Protein AF-A0A848BR62-F1 (afdb_monomer_lite)

Sequence (56 aa):
MNKKILVQVTESGATVPEYYEASDIDDAFALIKSFTESMEYEGATWEMKISPLYCQ

Foldseek 3Di:
DQFKKWKWKAWDVDPDIDIDIDSDDVSNVVVVVVCVVVPVPDPIDMDMDIDTPPPD

pLDDT: mean 73.67, std 12.3, range [42.81, 86.81]

Structure (mmCIF, N/CA/C/O backbone):
data_AF-A0A848BR62-F1
#
_entry.id   AF-A0A848BR62-F1
#
loop_
_atom_site.group_PDB
_atom_site.id
_atom_site.type_symbol
_atom_site.label_atom_id
_atom_site.label_alt_id
_atom_site.label_comp_id
_atom_site.label_asym_id
_atom_site.label_entity_id
_atom_site.label_seq_id
_atom_site.pdbx_PDB_ins_code
_atom_site.Cartn_x
_atom_site.Cartn_y
_atom_site.Cartn_z
_atom_site.occupancy
_atom_site.B_iso_or_equiv
_atom_site.auth_seq_id
_atom_site.auth_comp_id
_atom_site.auth_asym_id
_atom_site.auth_atom_id
_atom_site.pdbx_PDB_model_num
ATOM 1 N N . MET A 1 1 ? -10.794 3.393 20.417 1.00 50.41 1 MET A N 1
ATOM 2 C CA . MET A 1 1 ? -9.469 3.410 19.765 1.00 50.41 1 MET A CA 1
ATOM 3 C C . MET A 1 1 ? -9.700 3.185 18.284 1.00 50.41 1 MET A C 1
ATOM 5 O O . MET A 1 1 ? -10.090 2.081 17.925 1.00 50.41 1 MET A O 1
ATOM 9 N N . ASN A 1 2 ? -9.561 4.223 17.454 1.00 56.50 2 ASN A N 1
ATOM 10 C CA . ASN A 1 2 ? -9.622 4.051 16.000 1.00 56.50 2 ASN A CA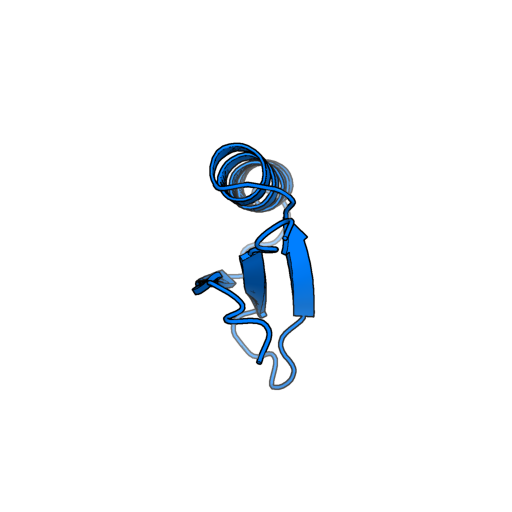 1
ATOM 11 C C . ASN A 1 2 ? -8.369 3.284 15.582 1.00 56.50 2 ASN A C 1
ATOM 13 O O . ASN A 1 2 ? -7.264 3.813 15.670 1.00 56.50 2 ASN A O 1
ATOM 17 N N . LYS A 1 3 ? -8.543 2.012 15.221 1.00 62.75 3 LYS A N 1
ATOM 18 C CA . LYS A 1 3 ? -7.475 1.202 14.640 1.00 62.75 3 LYS A CA 1
ATOM 19 C C . LYS A 1 3 ? -7.210 1.778 13.255 1.00 62.75 3 LYS A C 1
ATOM 21 O O . LYS A 1 3 ? -8.071 1.660 12.396 1.00 62.75 3 LYS A O 1
ATOM 26 N N . LYS A 1 4 ? -6.070 2.434 13.063 1.00 73.12 4 LYS A N 1
ATOM 27 C CA . LYS A 1 4 ? -5.650 2.868 11.731 1.00 73.12 4 LYS A CA 1
ATOM 28 C C . LYS A 1 4 ? -5.032 1.683 10.991 1.00 73.12 4 LYS A C 1
ATOM 30 O O . LYS A 1 4 ? -4.443 0.794 11.607 1.00 73.12 4 LYS A O 1
ATOM 35 N N . ILE A 1 5 ? -5.180 1.649 9.679 1.00 82.88 5 ILE A N 1
ATOM 36 C CA . ILE A 1 5 ? -4.533 0.668 8.808 1.00 82.88 5 ILE A CA 1
ATOM 37 C C . ILE A 1 5 ? -3.420 1.391 8.054 1.00 82.88 5 ILE A C 1
ATOM 39 O O . ILE A 1 5 ? -3.626 2.499 7.568 1.00 82.88 5 ILE A O 1
ATOM 43 N N . LEU A 1 6 ? -2.238 0.781 7.977 1.00 85.00 6 LEU A N 1
ATOM 44 C CA . LEU A 1 6 ? -1.132 1.294 7.176 1.00 85.00 6 LEU A CA 1
ATOM 45 C C . LEU A 1 6 ? -1.124 0.583 5.828 1.00 85.00 6 LEU A C 1
ATOM 47 O O . LEU A 1 6 ? -1.049 -0.648 5.765 1.00 85.00 6 LEU A O 1
ATOM 51 N N . VAL A 1 7 ? -1.166 1.364 4.760 1.00 84.50 7 VAL A N 1
ATOM 52 C CA . VAL A 1 7 ? -0.972 0.896 3.392 1.00 84.50 7 VAL A CA 1
ATOM 53 C C . VAL A 1 7 ? 0.427 1.311 2.965 1.00 84.50 7 VAL A C 1
ATOM 55 O O . VAL A 1 7 ? 0.725 2.497 2.854 1.00 84.50 7 VAL A O 1
ATOM 58 N N . GLN A 1 8 ? 1.295 0.329 2.762 1.00 85.88 8 GLN A N 1
ATOM 59 C CA . GLN A 1 8 ? 2.623 0.527 2.207 1.00 85.88 8 GLN A CA 1
ATOM 60 C C . GLN A 1 8 ? 2.573 0.292 0.697 1.00 85.88 8 GLN A C 1
ATOM 62 O O . GLN A 1 8 ? 2.099 -0.754 0.248 1.00 85.88 8 GLN A O 1
ATOM 67 N N . VAL A 1 9 ? 3.108 1.236 -0.068 1.00 84.56 9 VAL A N 1
ATOM 68 C CA . VAL A 1 9 ? 3.211 1.187 -1.528 1.00 84.56 9 VAL A CA 1
ATOM 69 C C . VAL A 1 9 ? 4.687 1.273 -1.905 1.00 84.56 9 VAL A C 1
ATOM 71 O O . VAL A 1 9 ? 5.447 2.041 -1.322 1.00 84.56 9 VAL A O 1
ATOM 74 N N . THR A 1 10 ? 5.149 0.425 -2.817 1.00 82.00 10 THR A N 1
ATOM 75 C CA . THR A 1 10 ? 6.547 0.409 -3.266 1.00 82.00 10 THR A CA 1
ATOM 76 C C . THR A 1 10 ? 6.584 0.253 -4.775 1.00 82.00 10 THR A C 1
ATOM 78 O O . THR A 1 10 ? 6.086 -0.735 -5.309 1.00 82.00 10 THR A O 1
ATOM 81 N N . GLU A 1 11 ? 7.166 1.226 -5.465 1.00 80.19 11 GLU A N 1
ATOM 82 C CA . GLU A 1 11 ? 7.409 1.127 -6.902 1.00 80.19 11 GLU A CA 1
ATOM 83 C C . GLU A 1 11 ? 8.494 0.088 -7.193 1.00 80.19 11 GLU A C 1
ATOM 85 O O . GLU A 1 11 ? 9.494 -0.008 -6.476 1.00 80.19 11 GLU A O 1
ATOM 90 N N . SER A 1 12 ? 8.335 -0.685 -8.264 1.00 74.25 12 SER A N 1
ATOM 91 C CA . SER A 1 12 ? 9.362 -1.619 -8.716 1.00 74.25 12 SER A CA 1
ATOM 92 C C . SER A 1 12 ? 10.615 -0.851 -9.128 1.00 74.25 12 SER A C 1
ATOM 94 O O . SER A 1 12 ? 10.600 -0.046 -10.054 1.00 74.25 12 SER A O 1
ATOM 96 N N . GLY A 1 13 ? 11.713 -1.106 -8.418 1.00 71.44 13 GLY A N 1
ATOM 97 C CA . GLY A 1 13 ? 12.976 -0.386 -8.588 1.00 71.44 13 GLY A CA 1
ATOM 98 C C . GLY A 1 13 ? 13.186 0.756 -7.591 1.00 71.44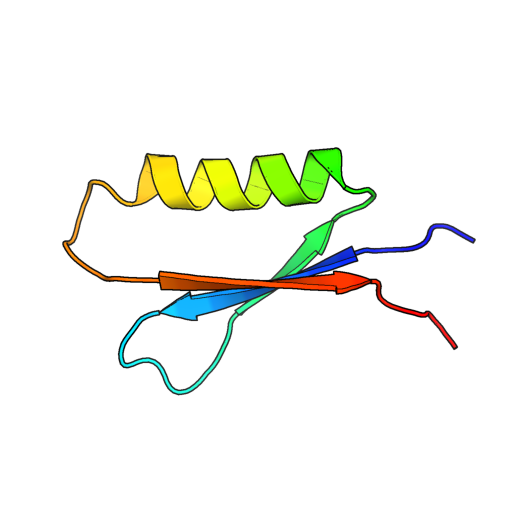 13 GLY A C 1
ATOM 99 O O . GLY A 1 13 ? 14.318 1.227 -7.464 1.00 71.44 13 GLY A O 1
ATOM 100 N N . ALA A 1 14 ? 12.163 1.152 -6.826 1.00 73.81 14 ALA A N 1
ATOM 101 C CA . ALA A 1 14 ? 12.333 2.064 -5.701 1.00 73.81 14 ALA A CA 1
ATOM 102 C C . ALA A 1 14 ? 12.864 1.324 -4.466 1.00 73.81 14 ALA A C 1
ATOM 104 O O . ALA A 1 14 ? 12.507 0.184 -4.170 1.00 73.81 14 ALA A O 1
ATOM 105 N N . THR A 1 15 ? 13.728 2.000 -3.713 1.00 74.31 15 THR A N 1
ATOM 106 C CA . THR A 1 15 ? 14.271 1.499 -2.441 1.00 74.31 15 THR A CA 1
ATOM 107 C C . THR A 1 15 ? 13.511 2.026 -1.228 1.00 74.31 15 THR A C 1
ATOM 109 O O . THR A 1 15 ? 13.704 1.526 -0.120 1.00 74.31 15 THR A O 1
ATOM 112 N N . VAL A 1 16 ? 12.655 3.030 -1.428 1.00 78.56 16 VAL A N 1
ATOM 113 C CA . VAL A 1 16 ? 11.919 3.711 -0.364 1.00 78.56 16 VAL A CA 1
ATOM 114 C C . VAL A 1 16 ? 10.420 3.510 -0.588 1.00 78.56 16 VAL A C 1
ATOM 116 O O . VAL A 1 16 ? 9.907 3.959 -1.610 1.00 78.56 16 VAL A O 1
ATOM 119 N N . PRO A 1 17 ? 9.716 2.839 0.338 1.00 82.25 17 PRO A N 1
ATOM 120 C CA . PRO A 1 17 ? 8.267 2.721 0.279 1.00 82.25 17 PRO A CA 1
ATOM 121 C C . PRO A 1 17 ? 7.563 4.011 0.718 1.00 82.25 17 PRO A C 1
ATOM 123 O O . PRO A 1 17 ? 8.017 4.700 1.636 1.00 82.25 17 PRO A O 1
ATOM 126 N N . GLU A 1 18 ? 6.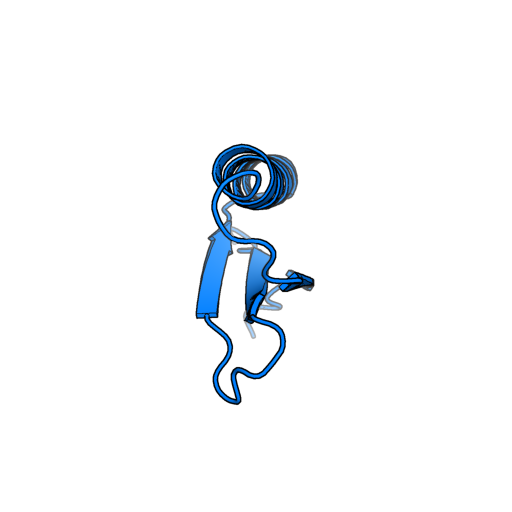408 4.277 0.118 1.00 84.62 18 GLU A N 1
ATOM 127 C CA . GLU A 1 18 ? 5.455 5.289 0.568 1.00 84.62 18 GLU A CA 1
ATOM 128 C C . GLU A 1 18 ? 4.411 4.664 1.496 1.00 84.62 18 GLU A C 1
ATOM 130 O O . GLU A 1 18 ? 4.045 3.494 1.359 1.00 84.62 18 GLU A O 1
ATOM 135 N N . TYR A 1 19 ? 3.936 5.447 2.464 1.00 85.50 19 TYR A N 1
ATOM 136 C CA . TYR A 1 19 ? 3.019 4.982 3.498 1.00 85.50 19 TYR A CA 1
ATOM 137 C C . TYR A 1 19 ? 1.787 5.875 3.571 1.00 85.50 19 TYR A C 1
ATOM 139 O O . TYR A 1 19 ? 1.903 7.093 3.709 1.00 85.50 19 TYR A O 1
ATOM 147 N N . TYR A 1 20 ? 0.615 5.249 3.559 1.00 84.94 20 TYR A N 1
ATOM 148 C CA . TYR A 1 20 ? -0.675 5.918 3.648 1.00 84.94 20 TYR A CA 1
ATOM 149 C C . TYR A 1 20 ? -1.473 5.356 4.822 1.00 84.94 20 TYR A C 1
ATOM 151 O O . TYR A 1 20 ? -1.476 4.149 5.071 1.00 84.94 20 TYR A O 1
ATOM 159 N N . GLU A 1 21 ? -2.148 6.235 5.557 1.00 86.75 21 GLU A N 1
ATOM 160 C CA . GLU A 1 21 ? -3.063 5.838 6.624 1.00 86.75 21 GLU A CA 1
ATOM 161 C C . GLU A 1 21 ? -4.484 5.704 6.071 1.00 86.75 21 GLU A C 1
ATOM 163 O O . GLU A 1 21 ? -4.989 6.613 5.415 1.00 86.75 21 GLU A O 1
ATOM 168 N N . ALA A 1 22 ? -5.139 4.592 6.392 1.00 84.12 22 ALA A N 1
ATOM 169 C CA . ALA A 1 22 ? -6.554 4.358 6.143 1.00 84.12 22 ALA A CA 1
ATOM 170 C C . ALA A 1 22 ? -7.309 4.216 7.471 1.00 84.12 22 ALA A C 1
ATOM 172 O O . ALA A 1 22 ? -6.780 3.667 8.448 1.00 84.12 22 ALA A O 1
ATOM 173 N N . SER A 1 23 ? -8.542 4.722 7.521 1.00 84.12 23 SER A N 1
ATOM 174 C CA . SER A 1 23 ? -9.363 4.680 8.739 1.00 84.12 23 SER A CA 1
ATOM 175 C C . SER A 1 23 ? -9.947 3.291 8.987 1.00 84.12 23 SER A C 1
ATOM 177 O O . SER A 1 23 ? -10.137 2.896 10.138 1.00 84.12 23 SER A O 1
ATOM 179 N N . ASP A 1 24 ? -10.204 2.555 7.909 1.00 84.69 24 ASP A N 1
ATOM 180 C CA . ASP A 1 24 ? -10.719 1.195 7.898 1.00 84.69 24 ASP A CA 1
ATOM 181 C C . ASP A 1 24 ? -10.239 0.436 6.646 1.00 84.69 24 ASP A C 1
ATOM 183 O O . ASP A 1 24 ? -9.381 0.902 5.890 1.00 84.69 24 ASP A O 1
ATOM 187 N N . ILE A 1 25 ? -10.725 -0.795 6.478 1.00 83.19 25 ILE A N 1
ATOM 188 C CA . ILE A 1 25 ? -10.291 -1.672 5.390 1.00 83.19 25 ILE A CA 1
ATOM 189 C C . ILE A 1 25 ? -10.865 -1.248 4.033 1.00 83.19 25 ILE A C 1
ATOM 191 O O . ILE A 1 25 ? -10.209 -1.463 3.016 1.00 83.19 25 ILE A O 1
ATOM 195 N N . ASP A 1 26 ? -12.041 -0.620 4.012 1.00 86.81 26 ASP A N 1
ATOM 196 C CA . ASP A 1 26 ? -12.683 -0.161 2.782 1.00 86.81 26 ASP A CA 1
ATOM 197 C C . ASP A 1 26 ? -11.931 1.057 2.228 1.00 86.81 26 ASP A C 1
ATOM 199 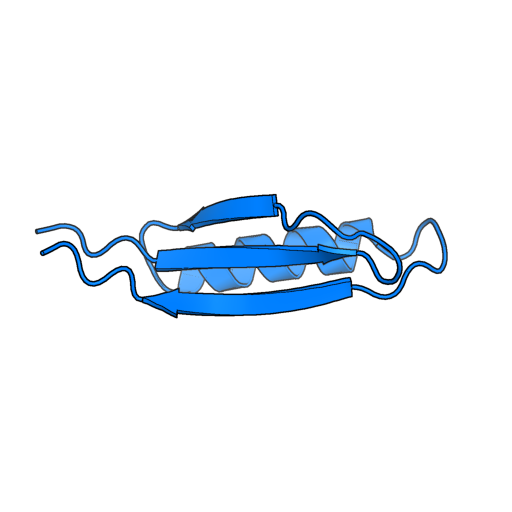O O . ASP A 1 26 ? -11.607 1.090 1.038 1.00 86.81 26 ASP A O 1
ATOM 203 N N . ASP A 1 27 ? -11.527 1.983 3.104 1.00 86.44 27 ASP A N 1
ATOM 204 C CA . ASP A 1 27 ? -10.613 3.087 2.789 1.00 86.44 27 ASP A CA 1
ATOM 205 C C . ASP A 1 27 ? -9.270 2.568 2.243 1.00 86.44 27 ASP A C 1
ATOM 207 O O . ASP A 1 27 ? -8.739 3.093 1.260 1.00 86.44 27 ASP A O 1
ATOM 211 N N . ALA A 1 28 ? -8.717 1.506 2.844 1.00 84.31 28 ALA A N 1
ATOM 212 C CA . ALA A 1 28 ? -7.460 0.906 2.391 1.00 84.31 28 ALA A CA 1
ATOM 213 C C . ALA A 1 28 ? -7.583 0.306 0.978 1.00 84.31 28 ALA A C 1
ATOM 215 O O . ALA A 1 28 ? -6.687 0.481 0.148 1.00 84.31 28 ALA A O 1
ATOM 216 N N . PHE A 1 29 ? -8.699 -0.367 0.676 1.00 83.62 29 PHE A N 1
ATOM 217 C CA . PHE A 1 29 ? -8.970 -0.886 -0.666 1.00 83.62 29 PHE A CA 1
ATOM 218 C C . PHE A 1 29 ? -9.244 0.225 -1.681 1.00 83.62 29 PHE A C 1
ATOM 220 O O . PHE A 1 29 ? -8.793 0.119 -2.823 1.00 83.62 29 PHE A O 1
ATOM 227 N N . ALA A 1 30 ? -9.932 1.299 -1.285 1.00 86.50 30 ALA A N 1
ATOM 228 C CA . ALA A 1 30 ? -10.156 2.461 -2.140 1.00 86.50 30 ALA A CA 1
ATOM 229 C C . ALA A 1 30 ? -8.833 3.146 -2.519 1.00 86.50 30 ALA A C 1
ATOM 231 O O . ALA A 1 30 ? -8.630 3.469 -3.692 1.00 86.50 30 ALA A O 1
ATOM 232 N N . LEU A 1 31 ? -7.902 3.285 -1.565 1.00 83.38 31 LEU A N 1
ATOM 233 C CA . LEU A 1 31 ? -6.546 3.778 -1.824 1.00 83.38 31 LEU A CA 1
ATOM 234 C C . LEU A 1 31 ? -5.827 2.900 -2.851 1.00 83.38 31 LEU A C 1
ATOM 236 O O . LEU A 1 31 ? -5.398 3.408 -3.885 1.00 83.38 31 LEU A O 1
ATOM 240 N N . ILE A 1 32 ? -5.767 1.585 -2.627 1.00 80.38 32 ILE A N 1
ATOM 241 C CA . ILE A 1 32 ? -5.147 0.628 -3.563 1.00 80.38 32 ILE A CA 1
ATOM 242 C C . ILE A 1 32 ? -5.754 0.742 -4.963 1.00 80.38 32 ILE A C 1
ATOM 244 O O . ILE A 1 32 ? -5.026 0.804 -5.953 1.00 80.38 32 ILE A O 1
ATOM 248 N N . LYS A 1 33 ? -7.085 0.816 -5.048 1.00 82.06 33 LYS A N 1
ATOM 249 C CA . LYS A 1 33 ? -7.787 0.937 -6.322 1.00 82.06 33 LYS A CA 1
ATOM 250 C C . LYS A 1 33 ? -7.419 2.235 -7.047 1.00 82.06 33 LYS A C 1
ATOM 252 O O . LYS A 1 33 ? -7.121 2.187 -8.237 1.00 82.06 33 LYS A O 1
ATOM 257 N N . SER A 1 34 ? -7.352 3.357 -6.326 1.00 81.38 34 SER A N 1
ATOM 258 C CA . SER A 1 34 ? -6.964 4.658 -6.889 1.00 81.38 34 SER A CA 1
ATOM 259 C C . SER A 1 34 ? -5.556 4.646 -7.488 1.00 81.38 34 SER A C 1
ATOM 261 O O . SER A 1 34 ? -5.340 5.219 -8.556 1.00 81.38 34 SER A O 1
ATOM 263 N N . PHE A 1 35 ? -4.628 3.921 -6.856 1.00 74.75 35 PHE A N 1
ATOM 264 C CA . PHE A 1 35 ? -3.298 3.682 -7.397 1.00 74.75 35 PHE A CA 1
ATOM 265 C C . PHE A 1 35 ? -3.382 2.852 -8.677 1.00 74.75 35 PHE A C 1
ATOM 267 O O . PHE A 1 35 ? -2.898 3.302 -9.705 1.00 74.75 35 PHE A O 1
ATOM 274 N N . THR A 1 36 ? -4.079 1.711 -8.668 1.00 69.12 36 THR A N 1
ATOM 275 C CA . THR A 1 36 ? -4.201 0.859 -9.866 1.00 69.12 36 THR A CA 1
ATOM 276 C C . THR A 1 36 ? -4.913 1.533 -11.047 1.00 69.12 36 THR A C 1
ATOM 278 O O . THR A 1 36 ? -4.514 1.318 -12.186 1.00 69.12 36 THR A O 1
ATOM 281 N N . GLU A 1 37 ? -5.926 2.371 -10.799 1.00 68.50 37 GLU A N 1
ATOM 282 C CA . GLU A 1 37 ? -6.656 3.111 -11.843 1.00 68.50 37 GLU A CA 1
ATOM 283 C C . GLU A 1 37 ? -5.849 4.306 -12.373 1.00 68.50 37 GLU A C 1
ATOM 285 O O . GLU A 1 37 ? -5.956 4.648 -13.547 1.00 68.50 37 GLU A O 1
ATOM 290 N N . SER A 1 38 ? -4.991 4.909 -11.543 1.00 58.25 38 SER A N 1
ATOM 291 C CA . SER A 1 38 ? -4.038 5.941 -11.985 1.00 58.25 38 SER A CA 1
ATOM 292 C C . SER A 1 38 ? -2.795 5.349 -12.678 1.00 58.25 38 SER A C 1
ATOM 294 O O . SER A 1 38 ? -2.026 6.086 -13.292 1.00 58.25 38 SER A O 1
ATOM 296 N N . MET A 1 39 ? -2.585 4.028 -12.589 1.00 52.88 39 MET A N 1
ATOM 297 C CA . MET A 1 39 ? -1.359 3.314 -12.989 1.00 52.88 39 MET A CA 1
ATOM 298 C C . MET A 1 39 ? -1.356 2.737 -14.408 1.00 52.88 39 MET A C 1
ATOM 300 O O . MET A 1 39 ? -0.320 2.223 -14.829 1.00 52.88 39 MET A O 1
ATOM 304 N N . GLU A 1 40 ? -2.430 2.867 -15.196 1.00 53.22 40 GLU A N 1
ATOM 305 C CA . GLU A 1 40 ? -2.357 2.552 -16.637 1.00 53.22 40 GLU A CA 1
ATOM 306 C C . GLU A 1 40 ? -1.356 3.453 -17.397 1.00 53.22 40 GLU A C 1
ATOM 308 O O . GLU A 1 40 ? -1.121 3.241 -18.585 1.00 53.22 40 GLU A O 1
ATOM 313 N N . TYR A 1 41 ? -0.735 4.442 -16.738 1.00 48.31 41 TYR A N 1
ATOM 314 C CA . TYR A 1 41 ? -0.009 5.498 -17.429 1.00 48.31 41 TYR A CA 1
ATOM 315 C C . TYR A 1 41 ? 1.483 5.245 -17.725 1.00 48.31 41 TYR A C 1
ATOM 317 O O . TYR A 1 41 ? 1.940 5.788 -18.722 1.00 48.31 41 TYR A O 1
ATOM 325 N N . GLU A 1 42 ? 2.261 4.433 -16.986 1.00 55.03 42 GLU A N 1
ATOM 326 C CA . GLU A 1 42 ? 3.736 4.400 -17.211 1.00 55.03 42 GLU A CA 1
ATOM 327 C C . GLU A 1 42 ? 4.459 3.045 -17.043 1.00 55.03 42 GLU A C 1
ATOM 329 O O . GLU A 1 42 ? 5.665 3.010 -16.819 1.00 55.03 42 GLU A O 1
ATOM 334 N N . GLY A 1 43 ? 3.788 1.895 -17.171 1.00 58.97 43 GLY A N 1
ATOM 335 C CA . GLY A 1 43 ? 4.483 0.590 -17.246 1.00 58.97 43 GLY A CA 1
ATOM 336 C C . GLY A 1 43 ? 5.293 0.175 -16.001 1.00 58.97 43 GLY A C 1
ATOM 337 O O . GLY A 1 43 ? 5.974 -0.852 -16.026 1.00 58.97 43 GLY A O 1
ATOM 338 N N . ALA A 1 44 ? 5.214 0.939 -14.911 1.00 63.44 44 ALA A N 1
ATOM 339 C CA . ALA A 1 44 ? 5.814 0.614 -13.628 1.00 63.44 44 ALA A CA 1
ATOM 340 C C . ALA A 1 44 ? 4.975 -0.451 -12.906 1.00 63.44 44 ALA A C 1
ATOM 342 O O . ALA A 1 44 ? 3.748 -0.376 -12.844 1.00 63.44 44 ALA A O 1
ATOM 343 N N . THR A 1 45 ? 5.643 -1.466 -12.358 1.00 68.88 45 THR A N 1
ATOM 344 C CA . THR A 1 45 ? 5.009 -2.472 -11.491 1.00 68.88 45 THR A CA 1
ATOM 345 C C . THR A 1 45 ? 5.069 -1.975 -10.052 1.00 68.88 45 THR A C 1
ATOM 347 O O . THR A 1 45 ? 6.088 -1.431 -9.651 1.00 68.88 45 THR A O 1
ATOM 350 N N . TRP A 1 46 ? 4.019 -2.167 -9.257 1.00 72.88 46 TRP A N 1
ATOM 351 C CA . TRP A 1 46 ? 3.974 -1.700 -7.869 1.00 72.88 46 TRP A CA 1
ATOM 352 C C . TRP A 1 46 ? 3.659 -2.854 -6.923 1.00 72.88 46 TRP A C 1
ATOM 354 O O 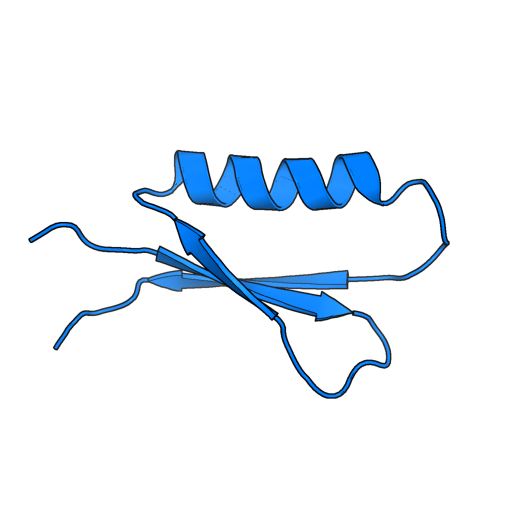. TRP A 1 46 ? 2.783 -3.675 -7.197 1.00 72.88 46 TRP A O 1
ATOM 364 N N . GLU A 1 47 ? 4.361 -2.909 -5.796 1.00 78.44 47 GLU A N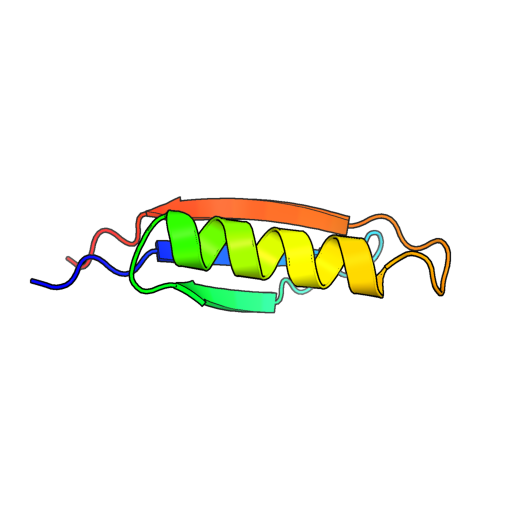 1
ATOM 365 C CA . GLU A 1 47 ? 4.078 -3.828 -4.698 1.00 78.44 47 GLU A CA 1
ATOM 366 C C . GLU A 1 47 ? 3.326 -3.089 -3.589 1.00 78.44 47 GLU A C 1
ATOM 368 O O . GLU A 1 47 ? 3.771 -2.051 -3.097 1.00 78.44 47 GLU A O 1
ATOM 373 N N . MET A 1 48 ? 2.184 -3.635 -3.169 1.00 78.69 48 MET A N 1
ATOM 374 C CA . MET A 1 48 ? 1.343 -3.048 -2.124 1.00 78.69 48 MET A CA 1
ATOM 375 C C . MET A 1 48 ? 1.195 -4.017 -0.953 1.00 78.69 48 MET A C 1
ATOM 377 O O . MET A 1 48 ? 0.918 -5.204 -1.142 1.00 78.69 48 MET A O 1
ATOM 381 N N . LYS A 1 49 ? 1.371 -3.514 0.273 1.00 80.44 49 LYS A N 1
ATOM 382 C CA . LYS A 1 49 ? 1.233 -4.287 1.514 1.00 80.44 49 LYS A CA 1
ATOM 383 C C . LYS A 1 49 ? 0.334 -3.548 2.495 1.00 80.44 49 LYS A C 1
ATOM 385 O O . LYS A 1 49 ? 0.615 -2.417 2.875 1.00 80.44 49 LYS A O 1
ATOM 390 N N . ILE A 1 50 ? -0.724 -4.216 2.948 1.00 79.69 50 ILE A N 1
ATOM 391 C CA . ILE A 1 50 ? -1.607 -3.709 4.001 1.00 79.69 50 ILE A CA 1
ATOM 392 C C . ILE A 1 50 ? -1.158 -4.315 5.328 1.00 79.69 50 ILE A C 1
ATOM 394 O O . ILE A 1 50 ? -1.072 -5.536 5.454 1.00 79.69 50 ILE A O 1
ATOM 398 N N . SER A 1 51 ? -0.884 -3.473 6.320 1.00 75.12 51 SER A N 1
ATOM 399 C CA . SER A 1 51 ? -0.582 -3.909 7.683 1.00 75.12 51 SER A CA 1
ATOM 400 C C . SER A 1 51 ? -1.529 -3.225 8.669 1.00 75.12 51 SER A C 1
ATOM 402 O O . SER A 1 51 ? -1.642 -1.997 8.651 1.00 75.12 51 SER A O 1
ATOM 404 N N . PRO A 1 52 ? -2.217 -3.968 9.555 1.00 66.19 52 PRO A N 1
ATOM 405 C CA . PRO A 1 52 ? -2.939 -3.339 10.651 1.00 66.19 52 PRO A CA 1
ATOM 406 C C . PRO A 1 52 ? -1.920 -2.641 11.558 1.00 66.19 52 PRO A C 1
ATOM 408 O O . PRO A 1 52 ? -1.025 -3.299 12.097 1.00 66.19 52 PRO A O 1
ATOM 411 N N . LEU A 1 53 ? -2.039 -1.321 11.747 1.00 61.56 53 LEU A N 1
ATOM 412 C CA . LEU A 1 53 ? -1.294 -0.665 12.817 1.00 61.56 53 LEU A CA 1
ATOM 413 C C . LEU A 1 53 ? -1.923 -1.129 14.124 1.00 61.56 53 LEU A C 1
ATOM 415 O O . LEU A 1 53 ? -2.983 -0.660 14.542 1.00 61.56 53 LEU A O 1
ATOM 419 N N . TYR A 1 54 ? -1.259 -2.067 14.789 1.00 54.25 54 TYR A N 1
ATOM 420 C CA . TYR A 1 54 ? -1.441 -2.220 16.218 1.00 54.25 54 TYR A CA 1
ATOM 421 C C . TYR A 1 54 ? -0.814 -0.979 16.854 1.00 54.25 54 TYR A C 1
ATOM 423 O O . TYR A 1 54 ? 0.392 -0.940 17.082 1.00 54.25 54 TYR A O 1
ATOM 431 N N . CYS A 1 55 ? -1.619 0.064 17.083 1.00 49.12 55 CYS A N 1
ATOM 432 C CA . CYS A 1 55 ? -1.257 1.065 18.081 1.00 49.12 55 CYS A CA 1
ATOM 433 C C . CYS A 1 55 ? -0.945 0.298 19.370 1.00 49.12 55 CYS A C 1
ATOM 435 O O . CYS A 1 55 ? -1.826 -0.390 19.892 1.00 49.12 55 CYS A O 1
ATOM 437 N N . GLN A 1 56 ? 0.313 0.358 19.809 1.00 42.81 56 GLN A N 1
ATOM 438 C CA . GLN A 1 56 ? 0.672 0.017 21.181 1.00 42.81 56 GLN A CA 1
ATOM 439 C C . GLN A 1 56 ? 0.044 1.029 22.138 1.00 42.81 56 GLN A C 1
ATOM 441 O O . GLN A 1 56 ? -0.030 2.223 21.761 1.00 42.81 56 GLN A O 1
#

Organism: NCBI:txid1675036

Secondary structure (DSSP, 8-state):
----EEEEEEETT-SS-EEEEESSHHHHHHHHHHHHHHGGGS---EEEEEEE----

Radius of gyration: 12.17 Å; chains: 1; bounding box: 27×10×39 Å